Protein AF-A0A8J5VFL9-F1 (afdb_monomer_lite)

Foldseek 3Di:
DDDDDDDDDDDDDDDDDDDDDDDDDDDDDDDDDDDDDDDDPPPPPPPQQDQDDLVVLLVVLCVQQPDVLSVQLVVLVCCVVVPVPDDPVNSVVSNCVSRNPVCVVSVVVNVVSVVSNVPRPDPDPPDD

Organism: Zizania palustris (NCBI:txid103762)

InterPro domains:
  IPR024738 Transcriptional coactivator Hfi1/Transcriptional adapter 1 [PF12767] (49-119)
  IPR024738 Transcriptional coactivator Hfi1/Transcriptional adapter 1 [PTHR21277] (49-125)

Structure (mmCIF, N/CA/C/O backbone):
data_AF-A0A8J5VFL9-F1
#
_entry.id   AF-A0A8J5VFL9-F1
#
loop_
_atom_site.group_PDB
_atom_site.id
_atom_site.type_symbol
_atom_site.label_atom_id
_atom_site.label_alt_id
_atom_site.label_comp_id
_atom_site.label_asym_id
_atom_site.label_entity_id
_atom_site.label_seq_id
_atom_site.pdbx_PDB_ins_code
_atom_site.Cartn_x
_atom_site.Cartn_y
_atom_site.Cartn_z
_atom_site.occupancy
_atom_site.B_iso_or_equiv
_atom_site.auth_seq_id
_atom_site.auth_comp_id
_atom_site.auth_asym_id
_atom_site.auth_atom_id
_atom_site.pdbx_PDB_model_num
ATOM 1 N N . MET A 1 1 ? -45.776 -28.204 32.050 1.00 37.97 1 MET A N 1
ATOM 2 C CA . MET A 1 1 ? -44.834 -28.915 31.156 1.00 37.97 1 MET A CA 1
ATOM 3 C C . MET A 1 1 ? -44.637 -28.095 29.886 1.00 37.97 1 MET A C 1
ATOM 5 O O . MET A 1 1 ? -45.442 -27.216 29.621 1.00 37.97 1 MET A O 1
ATOM 9 N N . ARG A 1 2 ? -43.548 -28.401 29.172 1.00 33.72 2 ARG A N 1
ATOM 10 C CA . ARG A 1 2 ? -43.138 -28.042 27.796 1.00 33.72 2 ARG A CA 1
ATOM 11 C C . ARG A 1 2 ? -44.313 -27.932 26.784 1.00 33.72 2 ARG A C 1
ATOM 13 O O . ARG A 1 2 ? -45.342 -28.550 27.012 1.00 33.72 2 ARG A O 1
ATOM 20 N N . ALA A 1 3 ? -44.203 -27.236 25.645 1.00 37.88 3 ALA A N 1
ATOM 21 C CA . ALA A 1 3 ? -42.993 -26.884 24.889 1.00 37.88 3 ALA A CA 1
ATOM 22 C C . ALA A 1 3 ? -43.092 -25.552 24.108 1.00 37.88 3 ALA A C 1
ATOM 24 O O . ALA A 1 3 ? -44.177 -25.079 23.785 1.00 37.88 3 ALA A O 1
ATOM 25 N N . LEU A 1 4 ? -41.926 -25.006 23.745 1.00 45.78 4 LEU A N 1
ATOM 26 C CA . LEU A 1 4 ? -41.763 -23.956 22.734 1.00 45.78 4 LEU A CA 1
ATOM 27 C C . LEU A 1 4 ? -41.846 -24.573 21.326 1.00 45.78 4 LEU A C 1
ATOM 29 O O . LEU A 1 4 ? -41.291 -25.648 21.108 1.00 45.78 4 LEU A O 1
ATOM 33 N N . ALA A 1 5 ? -42.452 -23.872 20.363 1.00 46.28 5 ALA A N 1
ATOM 34 C CA . ALA A 1 5 ? -42.445 -24.261 18.950 1.00 46.28 5 ALA A CA 1
ATOM 35 C C . ALA A 1 5 ? -41.993 -23.085 18.067 1.00 46.28 5 ALA A C 1
ATOM 37 O O . ALA A 1 5 ? -42.740 -22.144 17.800 1.00 46.28 5 ALA A O 1
ATOM 38 N N . THR A 1 6 ? -40.737 -23.135 17.627 1.00 44.22 6 THR A N 1
ATOM 39 C CA . THR A 1 6 ? -40.107 -22.151 16.740 1.00 44.22 6 THR A CA 1
ATOM 40 C C . THR A 1 6 ? -40.583 -22.313 15.295 1.00 44.22 6 THR A C 1
ATOM 42 O O . THR A 1 6 ? -40.500 -23.390 14.708 1.00 44.22 6 THR A O 1
ATOM 45 N N . ARG A 1 7 ? -41.045 -21.221 14.671 1.00 47.06 7 ARG A N 1
ATOM 46 C CA . ARG A 1 7 ? -41.502 -21.226 13.271 1.00 47.06 7 ARG A CA 1
ATOM 47 C C . ARG A 1 7 ? -40.374 -20.839 12.312 1.00 47.06 7 ARG A C 1
ATOM 49 O O . ARG A 1 7 ? -40.307 -19.704 11.845 1.00 47.06 7 ARG A O 1
ATOM 56 N N . LEU A 1 8 ? -39.506 -21.798 11.999 1.00 42.16 8 LEU A N 1
ATOM 57 C CA . LEU A 1 8 ? -38.534 -21.667 10.910 1.00 42.16 8 LEU A CA 1
ATOM 58 C C . LEU A 1 8 ? -39.259 -21.565 9.556 1.00 42.16 8 LEU A C 1
ATOM 60 O O . LEU A 1 8 ? -40.112 -22.391 9.234 1.00 42.16 8 LEU A O 1
ATOM 64 N N . LYS A 1 9 ? -38.893 -20.569 8.743 1.00 46.78 9 LYS A N 1
ATOM 65 C CA . LYS A 1 9 ? -39.238 -20.500 7.316 1.00 46.78 9 LYS A CA 1
ATOM 66 C C . LYS A 1 9 ? -37.959 -20.578 6.485 1.00 46.78 9 LYS A C 1
ATOM 68 O O . LYS A 1 9 ? -37.421 -19.555 6.075 1.00 46.78 9 LYS A O 1
ATOM 73 N N . SER A 1 10 ? -37.502 -21.796 6.208 1.00 40.62 10 SER A N 1
ATOM 74 C CA . SER A 1 10 ? -36.630 -22.036 5.054 1.00 40.62 10 SER A CA 1
ATOM 75 C C . SER A 1 10 ? -37.432 -21.859 3.769 1.00 40.62 10 SER A C 1
ATOM 77 O O . SER A 1 10 ? -38.549 -22.374 3.675 1.00 40.62 10 SER A O 1
ATOM 79 N N . ARG A 1 11 ? -36.851 -21.190 2.770 1.00 50.84 11 ARG A N 1
ATOM 80 C CA . ARG A 1 11 ? -37.171 -21.414 1.353 1.00 50.84 11 ARG A CA 1
ATOM 81 C C . ARG A 1 11 ? -36.076 -20.859 0.444 1.00 50.84 11 ARG A C 1
ATOM 83 O O . ARG A 1 11 ? -35.798 -19.666 0.475 1.00 50.84 11 ARG A O 1
ATOM 90 N N . GLU A 1 12 ? -35.490 -21.765 -0.335 1.00 41.91 12 GLU A N 1
ATOM 91 C CA . GLU A 1 12 ? -34.679 -21.577 -1.540 1.00 41.91 12 GLU A CA 1
ATOM 92 C C . GLU A 1 12 ? -34.544 -20.150 -2.095 1.00 41.91 12 GLU A C 1
ATOM 94 O O . GLU A 1 12 ? -35.511 -19.570 -2.593 1.00 41.91 12 GLU A O 1
ATOM 99 N N . VAL A 1 13 ? -33.296 -19.683 -2.220 1.00 42.31 13 VAL A N 1
ATOM 100 C CA . VAL A 1 13 ? -32.929 -18.711 -3.260 1.00 42.31 13 VAL A CA 1
ATOM 101 C C . VAL A 1 13 ? -32.232 -19.454 -4.398 1.00 42.31 13 VAL A C 1
ATOM 103 O O . VAL A 1 13 ? -31.138 -20.004 -4.266 1.00 42.31 13 VAL A O 1
ATOM 106 N N . LYS A 1 14 ? -32.928 -19.488 -5.532 1.00 44.44 14 LYS A N 1
ATOM 107 C CA . LYS A 1 14 ? -32.618 -20.248 -6.744 1.00 44.44 14 LYS A CA 1
ATOM 108 C C . LYS A 1 14 ? -31.325 -19.751 -7.408 1.00 44.44 14 LYS A C 1
ATOM 110 O O . LYS A 1 14 ? -31.323 -18.704 -8.059 1.00 44.44 14 LYS A O 1
ATOM 115 N N . ARG A 1 15 ? -30.231 -20.522 -7.299 1.00 41.09 15 ARG A N 1
ATOM 116 C CA . ARG A 1 15 ? -28.994 -20.295 -8.075 1.00 41.09 15 ARG A CA 1
ATOM 117 C C . ARG A 1 15 ? -29.323 -20.289 -9.569 1.00 41.09 15 ARG A C 1
ATOM 119 O O . ARG A 1 15 ? -29.632 -21.329 -10.141 1.00 41.09 15 ARG A O 1
ATOM 126 N N . SER A 1 16 ? -29.223 -19.116 -10.184 1.00 41.72 16 SER A N 1
ATOM 127 C CA . SER A 1 16 ? -29.512 -18.897 -11.601 1.00 41.72 16 SER A CA 1
ATOM 128 C C . SER A 1 16 ? -28.227 -18.456 -12.300 1.00 41.72 16 SER A C 1
ATOM 130 O O . SER A 1 16 ? -27.617 -17.470 -11.893 1.00 41.72 16 SER A O 1
ATOM 132 N N . ARG A 1 17 ? -27.785 -19.202 -13.322 1.00 41.16 17 ARG A N 1
ATOM 133 C CA . ARG A 1 17 ? -26.674 -18.795 -14.196 1.00 41.16 17 ARG A CA 1
ATOM 134 C C . ARG A 1 17 ? -27.211 -17.925 -15.337 1.00 41.16 17 ARG A C 1
ATOM 136 O O . ARG A 1 17 ? -27.971 -18.429 -16.153 1.00 41.16 17 ARG A O 1
ATOM 143 N N . LEU A 1 18 ? -26.717 -16.698 -15.442 1.00 41.72 18 LEU A N 1
ATOM 144 C CA . LEU A 1 18 ? -26.468 -15.962 -16.690 1.00 41.72 18 LEU A CA 1
ATOM 145 C C . LEU A 1 18 ? -25.125 -15.244 -16.448 1.00 41.72 18 LEU A C 1
ATOM 147 O O . LEU A 1 18 ? -24.940 -14.673 -15.380 1.00 41.72 18 LEU A O 1
ATOM 151 N N . VAL A 1 19 ? -24.057 -15.420 -17.230 1.00 36.50 19 VAL A N 1
ATOM 152 C CA . VAL A 1 19 ? -23.890 -15.207 -18.681 1.00 36.50 19 VAL A CA 1
ATOM 153 C C . VAL A 1 19 ? -24.121 -13.748 -19.083 1.00 36.50 19 VAL A C 1
ATOM 155 O O . VAL A 1 19 ? -25.242 -13.342 -19.349 1.00 36.50 19 VAL A O 1
ATOM 158 N N . GLY A 1 20 ? -23.006 -13.020 -19.198 1.00 34.34 20 GLY A N 1
ATOM 159 C CA . GLY A 1 20 ? -22.705 -12.206 -20.379 1.00 34.34 20 GLY A CA 1
ATOM 160 C C . GLY A 1 20 ? -23.430 -10.873 -20.559 1.00 34.34 20 GLY A C 1
ATOM 161 O O . GLY A 1 20 ? -24.354 -10.790 -21.356 1.00 34.34 20 GLY A O 1
ATOM 162 N N . GLN A 1 21 ? -22.880 -9.816 -19.960 1.00 38.41 21 GLN A N 1
ATOM 163 C CA . GLN A 1 21 ? -22.920 -8.433 -20.460 1.00 38.41 21 GLN A CA 1
ATOM 164 C C . GLN A 1 21 ? -21.615 -7.751 -19.993 1.00 38.41 21 GLN A C 1
ATOM 166 O O . GLN A 1 21 ? -21.238 -7.902 -18.836 1.00 38.41 21 GLN A O 1
ATOM 171 N N . GLY A 1 22 ? -20.826 -7.057 -20.816 1.00 30.59 22 GLY A N 1
ATOM 172 C CA . GLY A 1 22 ? -21.042 -6.682 -22.220 1.00 30.59 22 GLY A CA 1
ATOM 173 C C . GLY A 1 22 ? -21.039 -5.167 -22.424 1.00 30.59 22 GLY A C 1
ATOM 174 O O . GLY A 1 22 ? -21.920 -4.651 -23.100 1.00 30.59 22 GLY A O 1
ATOM 175 N N . CYS A 1 23 ? -20.095 -4.450 -21.808 1.00 34.16 23 CYS A N 1
ATOM 176 C CA . CYS A 1 23 ? -19.978 -3.000 -21.954 1.00 34.16 23 CYS A CA 1
ATOM 177 C C . CYS A 1 23 ? -19.134 -2.658 -23.188 1.00 34.16 23 CYS A C 1
ATOM 179 O O . CYS A 1 23 ? -17.908 -2.597 -23.104 1.00 34.16 23 CYS A O 1
ATOM 181 N N . ASN A 1 24 ? -19.799 -2.430 -24.319 1.00 32.62 24 ASN A N 1
ATOM 182 C CA . ASN A 1 24 ? -19.187 -1.790 -25.478 1.00 32.62 24 ASN A CA 1
ATOM 183 C C . ASN A 1 24 ? -19.265 -0.269 -25.307 1.00 32.62 24 ASN A C 1
ATOM 185 O O . ASN A 1 24 ? -20.363 0.267 -25.193 1.00 32.62 24 ASN A O 1
ATOM 189 N N . ASN A 1 25 ? -18.125 0.414 -25.380 1.00 36.88 25 ASN A N 1
ATOM 190 C CA . ASN A 1 25 ? -18.073 1.780 -25.892 1.00 36.88 25 ASN A CA 1
ATOM 191 C C . ASN A 1 25 ? -17.428 1.665 -27.271 1.00 36.88 25 ASN A C 1
ATOM 193 O O . ASN A 1 25 ? -16.281 1.229 -27.373 1.00 36.88 25 ASN A O 1
ATOM 197 N N . GLY A 1 26 ? -18.199 1.937 -28.320 1.00 32.59 26 GLY A N 1
ATOM 198 C CA . GLY A 1 26 ? -17.715 1.833 -29.691 1.00 32.59 26 GLY A CA 1
ATOM 199 C C . GLY A 1 26 ? -16.898 3.051 -30.102 1.00 32.59 26 GLY A C 1
ATOM 200 O O . GLY A 1 26 ? -17.060 4.126 -29.531 1.00 32.59 26 GLY A O 1
ATOM 201 N N . GLN A 1 27 ? -16.089 2.867 -31.139 1.00 36.97 27 GLN A N 1
ATOM 202 C CA . GLN A 1 27 ? -16.035 3.789 -32.269 1.00 36.97 27 GLN A CA 1
ATOM 203 C C . GLN A 1 27 ? -15.914 2.941 -33.539 1.00 36.97 27 GLN A C 1
ATOM 205 O O . GLN A 1 27 ? -15.138 1.984 -33.581 1.00 36.97 27 GLN A O 1
ATOM 210 N N . GLU A 1 28 ? -16.748 3.258 -34.525 1.00 35.72 28 GLU A N 1
ATOM 211 C CA . GLU A 1 28 ? -16.689 2.733 -35.890 1.00 35.72 28 GLU A CA 1
ATOM 212 C C . GLU A 1 28 ? -15.418 3.268 -36.624 1.00 35.72 28 GLU A C 1
ATOM 214 O O . GLU A 1 28 ? -14.728 4.130 -36.081 1.00 35.72 28 GLU A O 1
ATOM 219 N N . GLN A 1 29 ? -14.986 2.840 -37.820 1.00 30.73 29 GLN A N 1
ATOM 220 C CA . GLN A 1 29 ? -15.543 1.945 -38.850 1.00 30.73 29 GLN A CA 1
ATOM 221 C C . GLN A 1 29 ? -14.412 1.465 -39.806 1.00 30.73 29 GLN A C 1
ATOM 223 O O . GLN A 1 29 ? -13.239 1.688 -39.508 1.00 30.73 29 GLN A O 1
ATOM 228 N N . GLU A 1 30 ? -14.787 0.871 -40.953 1.00 36.78 30 GLU A N 1
ATOM 229 C CA . GLU A 1 30 ? -13.952 0.376 -42.074 1.00 36.78 30 GLU A CA 1
ATOM 230 C C . GLU A 1 30 ? -13.072 -0.874 -41.796 1.00 36.78 30 GLU A C 1
ATOM 232 O O . GLU A 1 30 ? -12.477 -1.021 -40.733 1.00 36.78 30 GLU A O 1
ATOM 237 N N . GLU A 1 31 ? -12.918 -1.847 -42.708 1.00 32.47 31 GLU A N 1
ATOM 238 C CA . GLU A 1 31 ? -13.625 -2.152 -43.974 1.00 32.47 31 GLU A CA 1
ATOM 239 C C . GLU A 1 31 ? -13.508 -3.674 -44.277 1.00 32.47 31 GLU A C 1
ATOM 241 O O . GLU A 1 31 ? -12.830 -4.417 -43.561 1.00 32.47 31 GLU A O 1
ATOM 246 N N . ALA A 1 32 ? -14.186 -4.164 -45.314 1.00 38.19 32 ALA A N 1
ATOM 247 C CA . ALA A 1 32 ? -14.289 -5.566 -45.702 1.00 38.19 32 ALA A CA 1
ATOM 248 C C . ALA A 1 32 ? -13.009 -6.208 -46.282 1.00 38.19 32 ALA A C 1
ATOM 250 O O . ALA A 1 32 ? -12.323 -5.636 -47.124 1.00 38.19 32 ALA A O 1
ATOM 251 N N . ASN A 1 33 ? -12.805 -7.503 -45.990 1.00 38.41 33 ASN A N 1
ATOM 252 C CA . ASN A 1 33 ? -12.837 -8.530 -47.045 1.00 38.41 33 ASN A CA 1
ATOM 253 C C . ASN A 1 33 ? -13.159 -9.932 -46.476 1.00 38.41 33 ASN A C 1
ATOM 255 O O . ASN A 1 33 ? -12.963 -10.219 -45.297 1.00 38.41 33 ASN A O 1
ATOM 259 N N . VAL A 1 34 ? -13.681 -10.803 -47.338 1.00 44.91 34 VAL A N 1
ATOM 260 C CA . VAL A 1 34 ? -14.329 -12.084 -47.039 1.00 44.91 34 VAL A CA 1
ATOM 261 C C . VAL A 1 34 ? -13.377 -13.266 -47.235 1.00 44.91 34 VAL A C 1
ATOM 263 O O . VAL A 1 34 ? -12.871 -13.440 -48.340 1.00 44.91 34 VAL A O 1
ATOM 266 N N . ASN A 1 35 ? -13.249 -14.159 -46.242 1.00 44.84 35 ASN A N 1
ATOM 267 C CA . ASN A 1 35 ? -13.515 -15.607 -46.386 1.00 44.84 35 ASN A CA 1
ATOM 268 C C . ASN A 1 35 ? -13.256 -16.405 -45.087 1.00 44.84 35 ASN A C 1
ATOM 270 O O . ASN A 1 35 ? -12.764 -15.889 -44.086 1.00 44.84 35 ASN A O 1
ATOM 274 N N . SER A 1 36 ? -13.760 -17.641 -45.061 1.00 43.09 36 SER A N 1
ATOM 275 C CA . SER A 1 36 ? -14.166 -18.328 -43.832 1.00 43.09 36 SER A CA 1
ATOM 276 C C . SER A 1 36 ? -13.108 -19.237 -43.201 1.00 43.09 36 SER A C 1
ATOM 278 O O . SER A 1 36 ? -12.366 -19.935 -43.882 1.00 43.09 36 SER A O 1
ATOM 280 N N . SER A 1 37 ? -13.207 -19.355 -41.874 1.00 48.16 37 SER A N 1
ATOM 281 C CA . SER A 1 37 ? -12.897 -20.571 -41.109 1.00 48.16 37 SER A CA 1
ATOM 282 C C . SER A 1 37 ? -11.481 -21.149 -41.228 1.00 48.16 37 SER A C 1
ATOM 284 O O . SER A 1 37 ? -11.236 -22.163 -41.878 1.00 48.16 37 SER A O 1
ATOM 286 N N . SER A 1 38 ? -10.583 -20.635 -40.392 1.00 37.22 38 SER A N 1
ATOM 287 C CA . SER A 1 38 ? -9.610 -21.493 -39.712 1.00 37.22 38 SER A CA 1
ATOM 288 C C . SER A 1 38 ? -9.449 -21.043 -38.268 1.00 37.22 38 SER A C 1
ATOM 290 O O . SER A 1 38 ? -9.167 -19.881 -37.987 1.00 37.22 38 SER A O 1
ATOM 292 N N . THR A 1 39 ? -9.659 -21.979 -37.344 1.00 49.38 39 THR A N 1
ATOM 293 C CA . THR A 1 39 ? -9.484 -21.797 -35.902 1.00 49.38 39 THR A CA 1
ATOM 294 C C . THR A 1 39 ? -8.014 -21.544 -35.585 1.00 49.38 39 THR A C 1
ATOM 296 O O . THR A 1 39 ? -7.265 -22.477 -35.288 1.00 49.38 39 THR A O 1
ATOM 299 N N . SER A 1 40 ? -7.581 -20.286 -35.635 1.00 44.12 40 SER A N 1
ATOM 300 C CA . SER A 1 40 ? -6.285 -19.914 -35.088 1.00 44.12 40 SER A CA 1
ATOM 301 C C . SER A 1 40 ? -6.387 -19.925 -33.566 1.00 44.12 40 SER A C 1
ATOM 303 O O . SER A 1 40 ? -7.075 -19.116 -32.939 1.00 44.12 40 SER A O 1
ATOM 305 N N . LEU A 1 41 ? -5.676 -20.869 -32.948 1.00 48.56 41 LEU A N 1
ATOM 306 C CA . LEU A 1 41 ? -5.257 -20.711 -31.565 1.00 48.56 41 LEU A CA 1
ATOM 307 C C . LEU A 1 41 ? -4.532 -19.367 -31.505 1.00 48.56 41 LEU A C 1
ATOM 309 O O . LEU A 1 41 ? -3.450 -19.230 -32.080 1.00 48.56 41 LEU A O 1
ATOM 313 N N . VAL A 1 42 ? -5.134 -18.363 -30.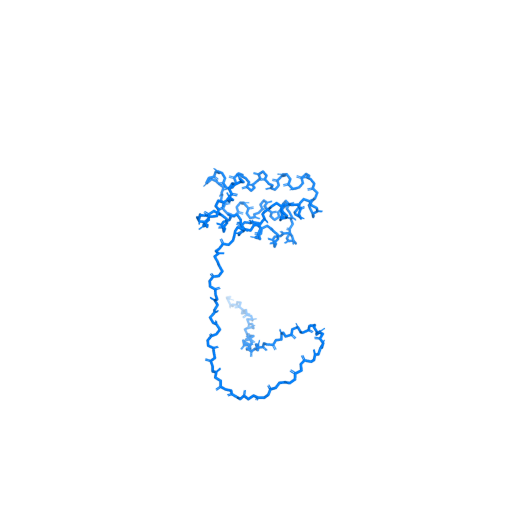860 1.00 51.16 42 VAL A N 1
ATOM 314 C CA . VAL A 1 42 ? -4.451 -17.094 -30.610 1.00 51.16 42 VAL A CA 1
ATOM 315 C C . VAL A 1 42 ? -3.324 -17.410 -29.644 1.00 51.16 42 VAL A C 1
ATOM 317 O O . VAL A 1 42 ? -3.510 -17.426 -28.426 1.00 51.16 42 VAL A O 1
ATOM 320 N N . GLN A 1 43 ? -2.162 -17.702 -30.229 1.00 55.66 43 GLN A N 1
ATOM 321 C CA . GLN A 1 43 ? -0.877 -17.821 -29.572 1.00 55.66 43 GLN A CA 1
ATOM 322 C C . GLN A 1 43 ? -0.713 -16.557 -28.739 1.00 55.66 43 GLN A C 1
ATOM 324 O O . GLN A 1 43 ? -0.304 -15.512 -29.253 1.00 55.66 43 GLN A O 1
ATOM 329 N N . ARG A 1 44 ? -1.057 -16.636 -27.448 1.00 52.97 44 ARG A N 1
ATOM 330 C CA . ARG A 1 44 ? -0.738 -15.585 -26.491 1.00 52.97 44 ARG A CA 1
ATOM 331 C C . ARG A 1 44 ? 0.775 -15.580 -26.407 1.00 52.97 44 ARG A C 1
ATOM 333 O O . ARG A 1 44 ? 1.360 -16.367 -25.668 1.00 52.97 44 ARG A O 1
ATOM 340 N N . ARG A 1 45 ? 1.389 -14.743 -27.253 1.00 49.72 45 ARG A N 1
ATOM 341 C CA . ARG A 1 45 ? 2.822 -14.463 -27.262 1.00 49.72 45 ARG A CA 1
ATOM 342 C C . ARG A 1 45 ? 3.201 -14.270 -25.794 1.00 49.72 45 ARG A C 1
ATOM 344 O O . ARG A 1 45 ? 2.601 -13.396 -25.162 1.00 49.72 45 ARG A O 1
ATOM 351 N N . PRO A 1 46 ? 4.097 -15.094 -25.225 1.00 60.28 46 PRO A N 1
ATOM 352 C CA . PRO A 1 46 ? 4.526 -14.898 -23.856 1.00 60.28 46 PRO A CA 1
ATOM 353 C C . PRO A 1 46 ? 5.332 -13.604 -23.843 1.00 60.28 46 PRO A C 1
ATOM 355 O O . PRO A 1 46 ? 6.523 -13.594 -24.146 1.00 60.28 46 PRO A O 1
ATOM 358 N N . TYR A 1 47 ? 4.651 -12.489 -23.572 1.00 60.81 47 TYR A N 1
ATOM 359 C CA . TYR A 1 47 ? 5.314 -11.228 -23.308 1.00 60.81 47 TYR A CA 1
ATOM 360 C C . TYR A 1 47 ? 6.257 -11.491 -22.134 1.00 60.81 47 TYR A C 1
ATOM 362 O O . TYR A 1 47 ? 5.780 -11.952 -21.091 1.00 60.81 47 TYR A O 1
ATOM 370 N N . PRO A 1 48 ? 7.575 -11.265 -22.292 1.00 67.38 48 PRO A N 1
ATOM 371 C CA . PRO A 1 48 ? 8.507 -11.493 -21.203 1.00 67.38 48 PRO A CA 1
ATOM 372 C C . PRO A 1 48 ? 8.047 -10.647 -20.012 1.00 67.38 48 PRO A C 1
ATOM 374 O O . PRO A 1 48 ? 7.649 -9.492 -20.218 1.00 67.38 48 PRO A O 1
ATOM 377 N N . PRO A 1 49 ? 8.028 -11.206 -18.792 1.00 69.62 49 PRO A N 1
ATOM 378 C CA . PRO A 1 49 ? 7.444 -10.531 -17.646 1.00 69.62 49 PRO A CA 1
ATOM 379 C C . PRO A 1 49 ? 8.158 -9.197 -17.409 1.00 69.62 49 PRO A C 1
ATOM 381 O O . PRO A 1 49 ? 9.334 -9.143 -17.056 1.00 69.62 49 PRO A O 1
ATOM 384 N N . ARG A 1 50 ? 7.438 -8.097 -17.644 1.00 81.69 50 ARG A N 1
ATOM 385 C CA . ARG A 1 50 ? 7.937 -6.743 -17.396 1.00 81.69 50 ARG A CA 1
ATOM 386 C C . ARG A 1 50 ? 7.759 -6.398 -15.923 1.00 81.69 50 ARG A C 1
ATOM 388 O O . ARG A 1 50 ? 6.766 -6.799 -15.314 1.00 81.69 50 ARG A O 1
ATOM 395 N N . ARG A 1 51 ? 8.693 -5.620 -15.370 1.00 83.31 51 ARG A N 1
ATOM 396 C CA . ARG A 1 51 ? 8.486 -4.962 -14.075 1.00 83.31 51 ARG A CA 1
ATOM 397 C C . ARG A 1 51 ? 7.330 -3.970 -14.193 1.00 83.31 51 ARG A C 1
ATOM 399 O O . ARG A 1 51 ? 7.221 -3.264 -15.193 1.00 83.31 51 ARG A O 1
ATOM 406 N N . ILE A 1 52 ? 6.489 -3.926 -13.170 1.00 89.12 52 ILE A N 1
ATOM 407 C CA . ILE A 1 52 ? 5.412 -2.948 -13.024 1.00 89.12 52 ILE A CA 1
ATOM 408 C C . ILE A 1 52 ? 5.996 -1.711 -12.341 1.00 89.12 52 ILE A C 1
ATOM 410 O O . ILE A 1 52 ? 6.717 -1.843 -11.349 1.00 89.12 52 ILE A O 1
ATOM 414 N N . ASP A 1 53 ? 5.691 -0.515 -12.844 1.00 90.06 53 ASP A N 1
ATOM 415 C CA . ASP A 1 53 ? 6.110 0.712 -12.172 1.00 90.06 53 ASP A CA 1
ATOM 416 C C . ASP A 1 53 ? 5.325 0.902 -10.865 1.00 90.06 53 ASP A C 1
ATOM 418 O O . ASP A 1 53 ? 4.115 1.123 -10.859 1.00 90.06 53 ASP A O 1
ATOM 422 N N . THR A 1 54 ? 6.032 0.805 -9.739 1.00 93.38 54 THR A N 1
ATOM 423 C CA . THR A 1 54 ? 5.447 1.029 -8.410 1.00 93.38 54 THR A CA 1
ATOM 424 C C . THR A 1 54 ? 5.522 2.488 -7.965 1.00 93.38 54 THR A C 1
ATOM 426 O O . THR A 1 54 ? 4.846 2.836 -6.999 1.00 93.38 54 THR A O 1
ATOM 429 N N . ALA A 1 55 ? 6.296 3.347 -8.638 1.00 92.81 55 ALA A N 1
ATOM 430 C CA . ALA A 1 55 ? 6.389 4.767 -8.307 1.00 92.81 55 ALA A CA 1
ATOM 431 C C . ALA A 1 55 ? 5.071 5.485 -8.625 1.00 92.81 55 ALA A C 1
ATOM 433 O O . ALA A 1 55 ? 4.511 6.140 -7.748 1.00 92.81 55 ALA A O 1
ATOM 434 N N . GLU A 1 56 ? 4.506 5.261 -9.814 1.00 93.50 56 GLU A N 1
ATOM 435 C CA . GLU A 1 56 ? 3.191 5.793 -10.191 1.00 93.50 56 GLU A CA 1
ATOM 436 C C . GLU A 1 56 ? 2.062 5.288 -9.267 1.00 93.50 56 GLU A C 1
ATOM 438 O O . GLU A 1 56 ? 1.181 6.051 -8.869 1.00 93.50 56 GLU A O 1
ATOM 443 N N . ILE A 1 57 ? 2.104 4.018 -8.838 1.00 94.50 57 ILE A N 1
ATOM 444 C CA . ILE A 1 57 ? 1.118 3.474 -7.884 1.00 94.50 57 ILE A CA 1
ATOM 445 C C . ILE A 1 57 ? 1.240 4.168 -6.517 1.00 94.50 57 ILE A C 1
ATOM 447 O O . ILE A 1 57 ? 0.226 4.538 -5.922 1.00 94.50 57 ILE A O 1
ATOM 451 N N . LYS A 1 58 ? 2.470 4.381 -6.023 1.00 94.31 58 LYS A N 1
ATOM 452 C CA . LYS A 1 58 ? 2.727 5.122 -4.775 1.00 94.31 58 LYS A CA 1
ATOM 453 C C . LYS A 1 58 ? 2.234 6.564 -4.871 1.00 94.31 58 LYS A C 1
ATOM 455 O O . LYS A 1 58 ? 1.522 7.001 -3.971 1.00 94.31 58 LYS A O 1
ATOM 460 N N . LYS A 1 59 ? 2.534 7.259 -5.973 1.00 95.56 59 LYS A N 1
ATOM 461 C CA . LYS A 1 59 ? 2.087 8.634 -6.232 1.00 95.56 59 LYS A CA 1
ATOM 462 C C . LYS A 1 59 ? 0.562 8.749 -6.156 1.00 95.56 59 LYS A C 1
ATOM 464 O O . LYS A 1 59 ? 0.049 9.551 -5.384 1.00 95.56 59 LYS A O 1
ATOM 469 N N . ARG A 1 60 ? -0.169 7.868 -6.851 1.00 94.75 60 ARG A N 1
ATOM 470 C CA . ARG A 1 60 ? -1.642 7.81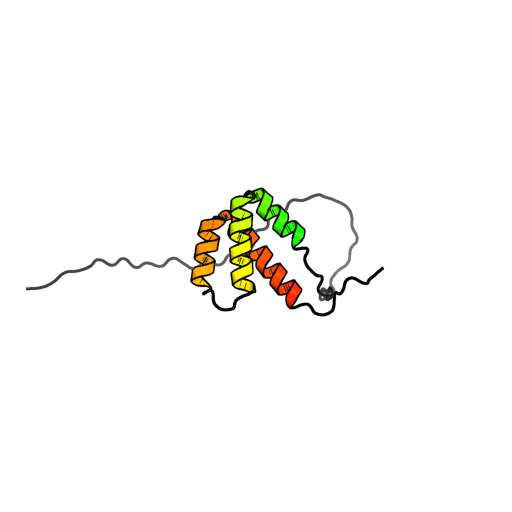4 -6.788 1.00 94.75 60 ARG A CA 1
ATOM 471 C C . ARG A 1 60 ? -2.171 7.531 -5.382 1.00 94.75 60 ARG A C 1
ATOM 473 O O . ARG A 1 60 ? -3.218 8.056 -5.016 1.00 94.75 60 ARG A O 1
ATOM 480 N N . MET A 1 61 ? -1.486 6.710 -4.580 1.00 94.12 61 MET A N 1
ATOM 481 C CA . MET A 1 61 ? -1.867 6.524 -3.174 1.00 94.12 61 MET A CA 1
ATOM 482 C C . MET A 1 61 ? -1.635 7.797 -2.351 1.00 94.12 61 MET A C 1
ATOM 484 O O . MET A 1 61 ? -2.520 8.160 -1.583 1.00 94.12 61 MET A O 1
ATOM 488 N N . GLN A 1 62 ? -0.514 8.498 -2.535 1.00 95.12 62 GLN A N 1
ATOM 489 C CA . GLN A 1 62 ? -0.228 9.765 -1.852 1.00 95.12 62 GLN A CA 1
ATOM 490 C C . GLN A 1 62 ? -1.264 10.846 -2.207 1.00 95.12 62 GLN A C 1
ATOM 492 O O . GLN A 1 62 ? -1.832 11.464 -1.310 1.00 95.12 62 GLN A O 1
ATOM 497 N N . GLU A 1 63 ? -1.606 10.992 -3.492 1.00 95.06 63 GLU A N 1
ATOM 498 C CA . GLU A 1 63 ? -2.655 11.902 -3.983 1.00 95.06 63 GLU A CA 1
ATOM 499 C C . GLU A 1 63 ? -4.049 11.584 -3.401 1.00 95.06 63 GLU A C 1
ATOM 501 O O . GLU A 1 63 ? -4.834 12.491 -3.134 1.00 95.06 63 GLU A O 1
ATOM 506 N N . ARG A 1 64 ? -4.379 10.300 -3.185 1.00 93.88 64 ARG A N 1
ATOM 507 C CA . ARG A 1 64 ? -5.686 9.864 -2.646 1.00 93.88 64 ARG A CA 1
ATOM 508 C C . ARG A 1 64 ? -5.788 9.887 -1.123 1.00 93.88 64 ARG A C 1
ATOM 510 O O . ARG A 1 64 ? -6.902 9.908 -0.602 1.00 93.88 64 ARG A O 1
ATOM 517 N N . LEU A 1 65 ? -4.663 9.812 -0.418 1.00 93.31 65 LEU A N 1
ATOM 518 C CA . LEU A 1 65 ? -4.623 9.678 1.040 1.00 93.31 65 LEU A CA 1
ATOM 519 C C . LEU A 1 65 ? -4.205 10.960 1.756 1.00 93.31 65 LEU A C 1
ATOM 521 O O . LEU A 1 65 ? -4.582 11.139 2.914 1.00 93.31 65 LEU A O 1
ATOM 525 N N . GLY A 1 66 ? -3.449 11.827 1.086 1.00 93.94 66 GLY A N 1
ATOM 526 C CA . GLY A 1 66 ? -2.647 12.847 1.748 1.00 93.94 66 GLY A CA 1
ATOM 527 C C . GLY A 1 66 ? -1.377 12.251 2.363 1.00 93.94 66 GLY A C 1
ATOM 528 O O . GLY A 1 66 ? -1.270 11.043 2.590 1.00 93.94 66 GLY A O 1
ATOM 529 N N . GLU A 1 67 ? -0.410 13.123 2.628 1.00 94.25 67 GLU A N 1
ATOM 530 C CA . GLU A 1 67 ? 0.944 12.777 3.072 1.00 94.25 67 GLU A CA 1
ATOM 531 C C . GLU A 1 67 ? 0.953 11.964 4.377 1.00 94.25 67 GLU A C 1
ATOM 533 O O . GLU A 1 67 ? 1.393 10.819 4.368 1.00 94.25 67 GLU A O 1
ATOM 538 N N . GLU A 1 68 ? 0.344 12.473 5.453 1.00 94.19 68 GLU A N 1
ATOM 539 C CA . GLU A 1 68 ? 0.294 11.819 6.775 1.00 94.19 68 GLU A CA 1
ATOM 540 C C . GLU A 1 68 ? -0.218 10.364 6.711 1.00 94.19 68 GLU A C 1
ATOM 542 O O . GLU A 1 68 ? 0.384 9.427 7.249 1.00 94.19 68 GLU A O 1
ATOM 547 N N . ARG A 1 69 ? -1.343 10.145 6.018 1.00 94.06 69 ARG A N 1
ATOM 548 C CA . ARG A 1 69 ? -1.962 8.816 5.896 1.00 94.06 69 ARG A CA 1
ATOM 549 C C . ARG A 1 69 ? -1.160 7.904 4.974 1.00 94.06 69 ARG A C 1
ATOM 551 O O . ARG A 1 69 ? -1.122 6.697 5.220 1.00 94.06 69 ARG A O 1
ATOM 558 N N . PHE A 1 70 ? -0.529 8.460 3.940 1.00 95.00 70 PHE A N 1
ATOM 559 C CA . PHE A 1 70 ? 0.364 7.728 3.049 1.00 95.00 70 PHE A CA 1
ATOM 560 C C . PHE A 1 70 ? 1.633 7.269 3.775 1.00 95.00 70 PHE A C 1
ATOM 562 O O . PHE A 1 70 ? 1.954 6.086 3.700 1.00 95.00 70 PHE A O 1
ATOM 569 N N . GLU A 1 71 ? 2.302 8.141 4.532 1.00 95.50 71 GLU A N 1
ATOM 570 C CA . GLU A 1 71 ? 3.489 7.797 5.323 1.00 95.50 71 GLU A CA 1
ATOM 571 C C . GLU A 1 71 ? 3.178 6.728 6.371 1.00 95.50 71 GLU A C 1
ATOM 573 O O . GLU A 1 71 ? 3.844 5.693 6.425 1.00 95.50 71 GLU A O 1
ATOM 578 N N . ARG A 1 72 ? 2.105 6.915 7.150 1.00 94.75 72 ARG A N 1
ATOM 579 C CA . ARG A 1 72 ? 1.647 5.939 8.149 1.00 94.75 72 ARG A CA 1
ATOM 580 C C . ARG A 1 72 ? 1.342 4.573 7.525 1.00 94.75 72 ARG A C 1
ATOM 582 O O . ARG A 1 72 ? 1.714 3.536 8.080 1.00 94.75 72 ARG A O 1
ATOM 589 N N . TYR A 1 73 ? 0.681 4.555 6.367 1.00 95.06 73 TYR A N 1
ATOM 590 C CA . TYR A 1 73 ? 0.444 3.331 5.602 1.00 95.06 73 TYR A CA 1
ATOM 591 C C . TYR A 1 73 ? 1.753 2.716 5.086 1.00 95.06 73 TYR A C 1
ATOM 593 O O . TYR A 1 73 ? 1.950 1.508 5.212 1.00 95.06 73 TYR A O 1
ATOM 601 N N . PHE A 1 74 ? 2.661 3.524 4.537 1.00 94.31 74 PHE A N 1
ATOM 602 C CA . PHE A 1 74 ? 3.905 3.044 3.946 1.00 94.31 74 PHE A CA 1
ATOM 603 C C . PHE A 1 74 ? 4.883 2.515 5.002 1.00 94.31 74 PHE A C 1
ATOM 605 O O . PHE A 1 74 ? 5.549 1.511 4.755 1.00 94.31 74 PHE A O 1
ATOM 612 N N . ALA A 1 75 ? 4.911 3.099 6.202 1.00 92.31 75 ALA A N 1
ATOM 613 C CA . ALA A 1 75 ? 5.631 2.568 7.357 1.00 92.31 75 ALA A CA 1
ATOM 614 C C . ALA A 1 75 ? 5.073 1.200 7.791 1.00 92.31 75 ALA A C 1
ATOM 616 O O . ALA A 1 75 ? 5.836 0.256 8.000 1.00 92.31 75 ALA A O 1
ATOM 617 N N . CYS A 1 76 ? 3.743 1.055 7.853 1.00 91.50 76 CYS A N 1
ATOM 618 C CA . CYS A 1 76 ? 3.085 -0.217 8.159 1.00 91.50 76 CYS A CA 1
ATOM 619 C C . CYS A 1 76 ? 3.383 -1.297 7.100 1.00 91.50 76 CYS A C 1
ATOM 621 O O . CYS A 1 76 ? 3.783 -2.407 7.448 1.00 91.50 76 CYS A O 1
ATOM 623 N N . LEU A 1 77 ? 3.268 -0.954 5.812 1.00 93.12 77 LEU A N 1
ATOM 624 C CA . LEU A 1 77 ? 3.614 -1.826 4.685 1.00 93.12 77 LEU A CA 1
ATOM 625 C C . LEU A 1 77 ? 5.095 -2.226 4.713 1.00 93.12 77 LEU A C 1
ATOM 627 O O . LEU A 1 77 ? 5.418 -3.401 4.559 1.00 93.12 77 LEU A O 1
ATOM 631 N N . SER A 1 78 ? 5.993 -1.268 4.945 1.00 91.50 78 SER A N 1
ATOM 632 C CA . SER A 1 78 ? 7.434 -1.523 5.026 1.00 91.50 78 SER A CA 1
ATOM 633 C C . SER A 1 78 ? 7.762 -2.450 6.191 1.00 91.50 78 SER A C 1
ATOM 635 O O . SER A 1 78 ? 8.558 -3.367 6.015 1.00 91.50 78 SER A O 1
ATOM 637 N N . ARG A 1 79 ? 7.106 -2.287 7.350 1.00 91.06 79 ARG A N 1
ATOM 638 C CA . ARG A 1 79 ? 7.248 -3.204 8.489 1.00 91.06 79 ARG A CA 1
ATOM 639 C C . ARG A 1 79 ? 6.761 -4.610 8.138 1.00 91.06 79 ARG A C 1
ATOM 641 O O . ARG A 1 79 ? 7.521 -5.548 8.316 1.00 91.06 79 ARG A O 1
ATOM 648 N N . PHE A 1 80 ? 5.563 -4.745 7.565 1.00 91.06 80 PHE A N 1
ATOM 649 C CA . PHE A 1 80 ? 5.002 -6.037 7.144 1.00 91.06 80 PHE A CA 1
ATOM 650 C C . PHE A 1 80 ? 5.890 -6.787 6.133 1.00 91.06 80 PHE A C 1
ATOM 652 O O . PHE A 1 80 ? 5.999 -8.007 6.199 1.00 91.06 80 PHE A O 1
ATOM 659 N N . LEU A 1 81 ? 6.543 -6.068 5.213 1.00 88.44 81 LEU A N 1
ATOM 660 C CA . LEU A 1 81 ? 7.440 -6.661 4.215 1.00 88.44 81 LEU A CA 1
ATOM 661 C C . LEU A 1 81 ? 8.869 -6.908 4.732 1.00 88.44 81 LEU A C 1
ATOM 663 O O . LEU A 1 81 ? 9.533 -7.817 4.242 1.00 88.44 81 LEU A O 1
ATOM 667 N N . SER A 1 82 ? 9.354 -6.111 5.691 1.00 88.19 82 SER A N 1
ATOM 668 C CA . SER A 1 82 ? 10.731 -6.211 6.212 1.00 88.19 82 SER A CA 1
ATOM 669 C C . SER A 1 82 ? 10.853 -7.141 7.417 1.00 88.19 82 SER A C 1
ATOM 671 O O . SER A 1 82 ? 11.918 -7.710 7.643 1.00 88.19 82 SER A O 1
ATOM 673 N N . THR A 1 83 ? 9.793 -7.279 8.220 1.00 73.38 83 THR A N 1
ATOM 674 C CA . THR A 1 83 ? 9.782 -8.126 9.413 1.00 73.38 83 THR A CA 1
ATOM 675 C C . THR A 1 83 ? 8.620 -9.114 9.350 1.00 73.38 83 THR A C 1
ATOM 677 O O . THR A 1 83 ? 7.449 -8.746 9.393 1.00 73.38 83 THR A O 1
ATOM 680 N N . THR A 1 84 ? 8.946 -10.408 9.310 1.00 66.19 84 THR A N 1
ATOM 681 C CA . THR A 1 84 ? 8.013 -11.547 9.168 1.00 66.19 84 THR A CA 1
ATOM 682 C C . THR A 1 84 ? 7.058 -11.747 10.364 1.00 66.19 84 THR A C 1
ATOM 684 O O . THR A 1 84 ? 6.485 -12.818 10.533 1.00 66.19 84 THR A O 1
ATOM 687 N N . ALA A 1 85 ? 6.919 -10.747 11.238 1.00 69.69 85 ALA A N 1
ATOM 688 C CA . ALA A 1 85 ? 6.304 -10.836 12.562 1.00 69.69 85 ALA A CA 1
ATOM 689 C C . ALA A 1 85 ? 4.976 -10.065 12.701 1.00 69.69 85 ALA A C 1
ATOM 691 O O . ALA A 1 85 ? 4.438 -9.996 13.803 1.00 69.69 85 ALA A O 1
ATOM 692 N N . MET A 1 86 ? 4.439 -9.479 11.623 1.00 81.25 86 MET A N 1
ATOM 693 C CA . MET A 1 86 ? 3.063 -8.964 11.615 1.00 81.25 86 MET A CA 1
ATOM 694 C C . MET A 1 86 ? 2.091 -10.018 11.093 1.00 81.25 86 MET A C 1
ATOM 696 O O . MET A 1 86 ? 2.259 -10.543 9.991 1.00 81.25 86 MET A O 1
ATOM 700 N N . GLU A 1 87 ? 1.036 -10.290 11.859 1.00 86.81 87 GLU A N 1
ATOM 701 C CA . GLU A 1 87 ? -0.025 -11.183 11.407 1.00 86.81 87 GLU A CA 1
ATOM 702 C C . GLU A 1 87 ? -0.804 -10.535 10.253 1.00 86.81 87 GLU A C 1
ATOM 704 O O . GLU A 1 87 ? -1.111 -9.339 10.282 1.00 86.81 87 GLU A O 1
ATOM 709 N N . LYS A 1 88 ? -1.195 -11.326 9.245 1.00 86.50 88 LYS A N 1
ATOM 710 C CA . LYS A 1 88 ? -1.985 -10.812 8.119 1.00 86.50 88 LYS A CA 1
ATOM 711 C C . LYS A 1 88 ? -3.284 -10.141 8.590 1.00 86.50 88 LYS A C 1
ATOM 713 O O . LYS A 1 88 ? -3.653 -9.107 8.042 1.00 86.50 88 LYS A O 1
ATOM 718 N N . THR A 1 89 ? -3.975 -10.684 9.599 1.00 90.38 89 THR A N 1
ATOM 719 C CA . THR A 1 89 ? -5.249 -10.095 10.052 1.00 90.38 89 THR A CA 1
ATOM 720 C C . THR A 1 89 ? -5.057 -8.775 10.804 1.00 90.38 89 THR A C 1
ATOM 722 O O . THR A 1 89 ? -5.904 -7.888 10.692 1.00 90.38 89 THR A O 1
ATOM 725 N N . GLU A 1 90 ? -3.936 -8.601 11.511 1.00 90.69 90 GLU A N 1
ATOM 726 C CA . GLU A 1 90 ? -3.534 -7.326 12.113 1.00 90.69 90 GLU A CA 1
ATOM 727 C C . GLU A 1 90 ? -3.238 -6.296 11.015 1.00 90.69 90 GLU A C 1
ATOM 729 O O . GLU A 1 90 ? -3.796 -5.196 11.025 1.00 90.69 90 GLU A O 1
ATOM 734 N N . PHE A 1 91 ? -2.433 -6.680 10.019 1.00 91.00 91 PHE A N 1
ATOM 735 C CA . PHE A 1 91 ? -2.106 -5.836 8.871 1.00 91.00 91 PHE A CA 1
ATOM 736 C C . PHE A 1 91 ? -3.357 -5.386 8.106 1.00 91.00 91 PHE A C 1
ATOM 738 O O . P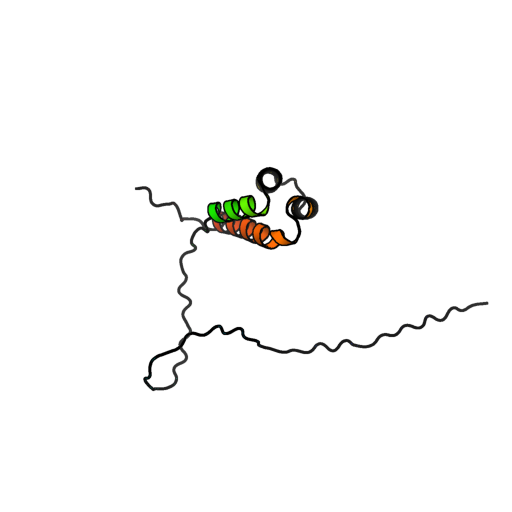HE A 1 91 ? -3.559 -4.186 7.924 1.00 91.00 91 PHE A O 1
ATOM 745 N N . ASP A 1 92 ? -4.239 -6.320 7.732 1.00 91.44 92 ASP A N 1
ATOM 746 C CA . ASP A 1 92 ? -5.488 -6.029 7.017 1.00 91.44 92 ASP A CA 1
ATOM 747 C C . ASP A 1 92 ? -6.347 -4.995 7.779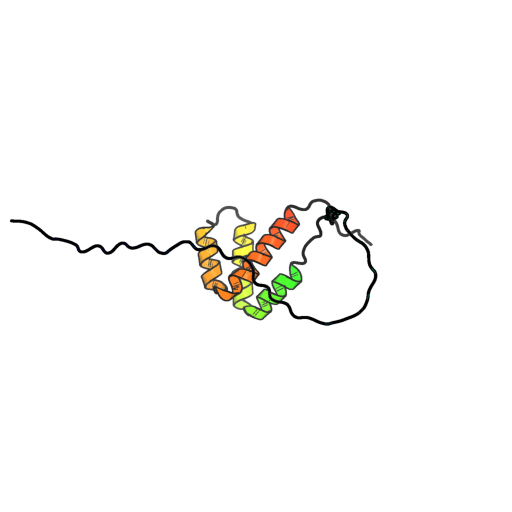 1.00 91.44 92 ASP A C 1
ATOM 749 O O . ASP A 1 92 ? -6.909 -4.077 7.175 1.00 91.44 92 ASP A O 1
ATOM 753 N N . ARG A 1 93 ? -6.422 -5.098 9.118 1.00 93.12 93 ARG A N 1
ATOM 754 C CA . ARG A 1 93 ? -7.140 -4.134 9.974 1.00 93.12 93 ARG A CA 1
ATOM 755 C C . ARG A 1 93 ? -6.484 -2.754 9.954 1.00 93.12 93 ARG A C 1
ATOM 757 O O . ARG A 1 93 ? -7.181 -1.765 9.725 1.00 93.12 93 ARG A O 1
ATOM 764 N N . VAL A 1 94 ? -5.167 -2.679 10.166 1.00 92.88 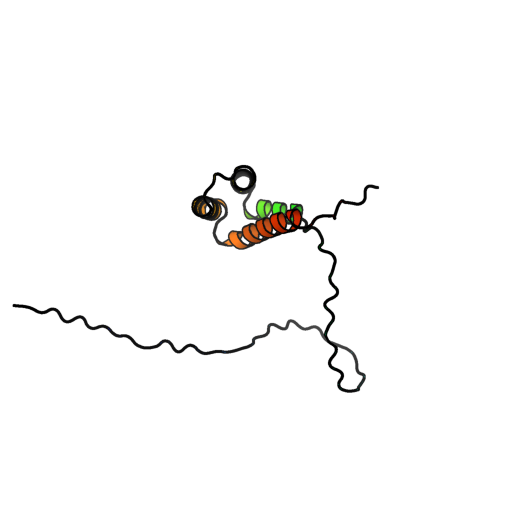94 VAL A N 1
ATOM 765 C CA . VAL A 1 94 ? -4.419 -1.408 10.192 1.00 92.88 94 VAL A CA 1
ATOM 766 C C . VAL A 1 94 ? -4.466 -0.710 8.832 1.00 92.88 94 VAL A C 1
ATOM 768 O O . VAL A 1 94 ? -4.641 0.511 8.783 1.00 92.88 94 VAL A O 1
ATOM 771 N N . VAL A 1 95 ? -4.385 -1.464 7.731 1.00 93.88 95 VAL A N 1
ATOM 772 C CA . VAL A 1 95 ? -4.559 -0.947 6.368 1.00 93.88 95 VAL A CA 1
ATOM 773 C C . VAL A 1 95 ? -5.962 -0.370 6.205 1.00 93.88 95 VAL A C 1
ATOM 775 O O . VAL A 1 95 ? -6.080 0.825 5.943 1.00 93.88 95 VAL A O 1
ATOM 778 N N . VAL A 1 96 ? -7.029 -1.147 6.430 1.00 94.00 96 VAL A N 1
ATOM 779 C CA . VAL A 1 96 ? -8.412 -0.661 6.249 1.00 94.00 96 VAL A CA 1
ATOM 780 C C . VAL A 1 96 ? -8.714 0.562 7.123 1.00 94.00 96 VAL A C 1
ATOM 782 O O . VAL A 1 96 ? -9.375 1.484 6.650 1.00 94.00 96 VAL A O 1
ATOM 785 N N . GLN A 1 97 ? -8.194 0.620 8.353 1.00 94.06 97 GLN A N 1
ATOM 786 C CA . GLN A 1 97 ? -8.326 1.794 9.222 1.00 94.06 97 GLN A CA 1
ATOM 787 C C . GLN A 1 97 ? -7.534 3.008 8.707 1.00 94.06 97 GLN A C 1
ATOM 789 O O . GLN A 1 97 ? -8.016 4.134 8.793 1.00 94.06 97 GLN A O 1
ATOM 794 N N . THR A 1 98 ? -6.326 2.805 8.173 1.00 94.00 98 THR A N 1
ATOM 795 C CA . THR A 1 98 ? -5.445 3.906 7.750 1.00 94.00 98 THR A CA 1
ATOM 796 C C . THR A 1 98 ? -5.831 4.459 6.378 1.00 94.00 98 THR A C 1
ATOM 798 O O . THR A 1 98 ? -5.905 5.678 6.221 1.00 94.00 98 THR A O 1
ATOM 801 N N . ILE A 1 99 ? -6.141 3.605 5.395 1.00 93.50 99 ILE A N 1
ATOM 802 C CA . ILE A 1 99 ? -6.425 4.026 4.009 1.00 93.50 99 ILE A CA 1
ATOM 803 C C . ILE A 1 99 ? -7.918 4.054 3.646 1.00 93.50 99 ILE A C 1
ATOM 805 O O . ILE A 1 99 ? -8.294 4.722 2.684 1.00 93.50 99 ILE A O 1
ATOM 809 N N . GLY A 1 100 ? -8.787 3.408 4.428 1.00 93.19 100 GLY A N 1
ATOM 810 C CA . GLY A 1 100 ? -10.214 3.267 4.117 1.00 93.19 100 GLY A CA 1
ATOM 811 C C . GLY A 1 100 ? -10.500 2.167 3.088 1.00 93.19 100 GLY A C 1
ATOM 812 O O . GLY A 1 100 ? -9.622 1.743 2.335 1.00 93.19 100 GLY A O 1
ATOM 813 N N . ARG A 1 101 ? -11.749 1.684 3.049 1.00 92.75 101 ARG A N 1
ATOM 814 C CA . ARG A 1 101 ? -12.151 0.557 2.182 1.00 92.75 101 ARG A CA 1
ATOM 815 C C . ARG A 1 101 ? -12.012 0.870 0.690 1.00 92.75 101 ARG A C 1
ATOM 817 O O . ARG A 1 101 ? -11.614 -0.007 -0.070 1.00 92.75 101 ARG A O 1
ATOM 824 N N . ASP A 1 102 ? -12.254 2.112 0.290 1.00 91.62 102 ASP A N 1
ATOM 825 C CA . ASP A 1 102 ? -12.237 2.543 -1.114 1.00 91.62 102 ASP A CA 1
ATOM 826 C C . ASP A 1 102 ? -10.831 2.483 -1.738 1.00 91.62 102 ASP A C 1
ATOM 828 O O . ASP A 1 102 ? -10.677 2.256 -2.937 1.00 91.62 102 ASP A O 1
ATOM 832 N N . ASN A 1 103 ? -9.784 2.603 -0.913 1.00 93.88 103 ASN A N 1
ATOM 833 C CA . ASN A 1 103 ? -8.388 2.537 -1.350 1.00 93.88 103 ASN A CA 1
ATOM 834 C C . ASN A 1 103 ? -7.789 1.116 -1.285 1.00 93.88 103 ASN A C 1
ATOM 836 O O . ASN A 1 103 ? -6.645 0.916 -1.701 1.00 93.88 103 ASN A O 1
ATOM 840 N N . VAL A 1 104 ? -8.546 0.104 -0.835 1.00 93.25 104 VAL A N 1
ATOM 841 C CA . VAL A 1 104 ? -8.076 -1.298 -0.769 1.00 93.25 104 VAL A CA 1
ATOM 842 C C . VAL A 1 104 ? -7.714 -1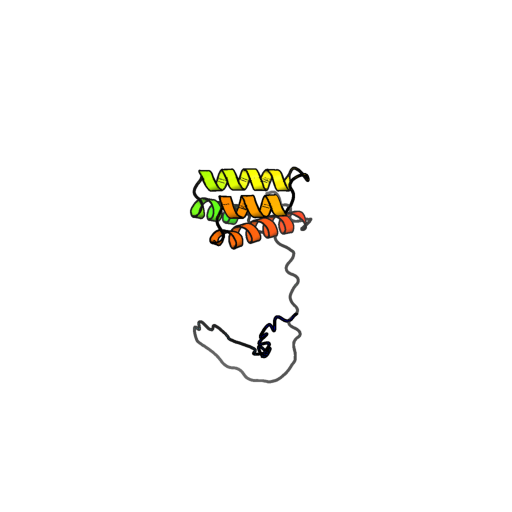.843 -2.156 1.00 93.25 104 VAL A C 1
ATOM 844 O O . VAL A 1 104 ? -6.769 -2.618 -2.284 1.00 93.25 104 VAL A O 1
ATOM 847 N N . ALA A 1 105 ? -8.388 -1.392 -3.219 1.00 93.75 105 ALA A N 1
ATOM 848 C CA . ALA A 1 105 ? -8.030 -1.761 -4.590 1.00 93.75 105 ALA A CA 1
ATOM 849 C C . ALA A 1 105 ? -6.615 -1.281 -4.980 1.00 93.75 105 ALA A C 1
ATOM 851 O O . ALA A 1 105 ? -5.848 -2.047 -5.565 1.00 93.75 105 ALA A O 1
ATOM 852 N N . LEU A 1 106 ? -6.240 -0.050 -4.603 1.00 94.12 106 LEU A N 1
ATOM 853 C CA . LEU A 1 106 ? -4.894 0.496 -4.833 1.00 94.12 106 LEU A CA 1
ATOM 854 C C . LEU A 1 106 ? -3.840 -0.223 -3.981 1.00 94.12 106 LEU A C 1
ATOM 856 O O . LEU A 1 106 ? -2.763 -0.537 -4.481 1.00 94.12 106 LEU A O 1
ATOM 860 N N . HIS A 1 107 ? -4.168 -0.546 -2.728 1.00 94.56 107 HIS A N 1
ATOM 861 C CA . HIS A 1 107 ? -3.312 -1.349 -1.852 1.00 94.56 107 HIS A CA 1
ATOM 862 C C . HIS A 1 107 ? -3.016 -2.737 -2.438 1.00 94.56 107 HIS A C 1
ATOM 864 O O . HIS A 1 107 ? -1.851 -3.121 -2.557 1.00 94.56 107 HIS A O 1
ATOM 870 N N . ASN A 1 108 ? -4.056 -3.459 -2.868 1.00 94.75 108 ASN A N 1
ATOM 871 C CA . ASN A 1 108 ? -3.916 -4.771 -3.495 1.00 94.75 108 ASN A CA 1
ATOM 872 C C . ASN A 1 108 ? -3.075 -4.681 -4.774 1.00 94.75 108 ASN A C 1
ATOM 874 O O . ASN A 1 108 ? -2.190 -5.507 -4.989 1.00 94.75 108 ASN A O 1
ATOM 878 N N . HIS A 1 109 ? -3.305 -3.658 -5.603 1.00 95.19 109 HIS A N 1
ATOM 879 C CA . HIS A 1 109 ? -2.513 -3.430 -6.808 1.00 95.19 109 HIS A CA 1
ATOM 880 C C . HIS A 1 109 ? -1.034 -3.157 -6.487 1.00 95.19 109 HIS A C 1
ATOM 882 O O . HIS A 1 109 ? -0.163 -3.731 -7.143 1.00 95.19 109 HIS A O 1
ATOM 888 N N . LEU A 1 110 ? -0.732 -2.365 -5.451 1.00 95.19 110 LEU A N 1
ATOM 889 C CA . LEU A 1 110 ? 0.640 -2.118 -5.002 1.00 95.19 110 LEU A CA 1
ATOM 890 C C . LEU A 1 110 ? 1.316 -3.403 -4.501 1.00 95.19 110 LEU A C 1
ATOM 892 O O . LEU A 1 110 ? 2.416 -3.714 -4.952 1.00 95.19 110 LEU A O 1
ATOM 896 N N . LEU A 1 111 ? 0.662 -4.172 -3.621 1.00 93.38 111 LEU A N 1
ATOM 897 C CA . LEU A 1 111 ? 1.200 -5.438 -3.106 1.00 93.38 111 LEU A CA 1
ATOM 898 C C . LEU A 1 111 ? 1.473 -6.446 -4.224 1.00 93.38 111 LEU A C 1
ATOM 900 O O . LEU A 1 111 ? 2.567 -7.007 -4.284 1.00 93.38 111 LEU A O 1
ATOM 904 N N . LEU A 1 112 ? 0.508 -6.653 -5.125 1.00 92.94 112 LEU A N 1
ATOM 905 C CA . LEU A 1 112 ? 0.667 -7.552 -6.269 1.00 92.94 112 LEU A CA 1
ATOM 906 C C . LEU A 1 112 ? 1.815 -7.099 -7.177 1.00 92.94 112 LEU A C 1
ATOM 908 O O . LEU A 1 112 ? 2.588 -7.936 -7.635 1.00 92.94 112 LEU A O 1
ATOM 912 N N . SER A 1 113 ? 1.979 -5.790 -7.380 1.00 93.00 113 SER A N 1
ATOM 913 C CA . SER A 1 113 ? 3.072 -5.230 -8.186 1.00 93.00 113 SER A CA 1
ATOM 914 C C . SER A 1 113 ? 4.442 -5.408 -7.528 1.00 93.00 113 SER A C 1
ATOM 916 O O . SER A 1 113 ? 5.408 -5.737 -8.214 1.00 93.00 113 SER A O 1
ATOM 918 N N . ILE A 1 114 ? 4.535 -5.255 -6.202 1.00 91.69 114 ILE A N 1
ATOM 919 C CA . ILE A 1 114 ? 5.754 -5.542 -5.429 1.00 91.69 114 ILE A CA 1
ATOM 920 C C . ILE A 1 114 ? 6.100 -7.034 -5.521 1.00 91.69 114 ILE A C 1
ATOM 922 O O . ILE A 1 114 ? 7.230 -7.375 -5.867 1.00 91.69 114 ILE A O 1
ATOM 926 N N . CYS A 1 115 ? 5.130 -7.923 -5.281 1.00 89.31 115 CYS A N 1
ATOM 927 C CA . CYS A 1 115 ? 5.340 -9.372 -5.335 1.00 89.31 115 CYS A CA 1
ATOM 928 C C . CYS A 1 115 ? 5.746 -9.835 -6.741 1.00 89.31 115 CYS A C 1
ATOM 930 O O . CYS A 1 115 ? 6.711 -10.581 -6.883 1.00 89.31 115 CYS A O 1
ATOM 932 N N . HIS A 1 116 ? 5.070 -9.342 -7.784 1.00 89.19 116 HIS A N 1
ATOM 933 C CA . HIS A 1 116 ? 5.426 -9.591 -9.184 1.00 89.19 116 HIS A CA 1
ATOM 934 C C . HIS A 1 116 ? 6.857 -9.127 -9.485 1.00 89.19 116 HIS A C 1
ATOM 936 O O . HIS A 1 116 ? 7.661 -9.899 -9.994 1.00 89.19 116 HIS A O 1
ATOM 942 N N . ASN A 1 117 ? 7.228 -7.909 -9.083 1.00 88.75 117 ASN A N 1
ATOM 943 C CA . ASN A 1 117 ? 8.582 -7.384 -9.283 1.00 88.75 117 ASN A CA 1
ATOM 944 C C . ASN A 1 117 ? 9.673 -8.149 -8.513 1.00 88.75 117 ASN A C 1
ATOM 946 O O . ASN A 1 117 ? 10.828 -8.132 -8.944 1.00 88.75 117 ASN A O 1
ATOM 950 N N . ALA A 1 118 ? 9.337 -8.793 -7.394 1.00 87.19 118 ALA A N 1
ATOM 951 C CA . ALA A 1 118 ? 10.248 -9.657 -6.646 1.00 87.19 118 ALA A CA 1
ATOM 952 C C . ALA A 1 118 ? 10.361 -11.064 -7.267 1.00 87.19 118 ALA A C 1
ATOM 954 O O . ALA A 1 118 ? 11.448 -11.633 -7.306 1.00 87.19 118 ALA A O 1
ATOM 955 N N . CYS A 1 119 ? 9.258 -11.605 -7.795 1.00 84.12 119 CYS A N 1
ATOM 956 C CA . CYS A 1 119 ? 9.197 -12.945 -8.393 1.00 84.12 119 CYS A CA 1
ATOM 957 C C . CYS A 1 119 ? 9.657 -13.004 -9.861 1.00 84.12 119 CYS A C 1
ATOM 959 O O . CYS A 1 119 ? 9.726 -14.092 -10.428 1.00 84.12 119 CYS A O 1
ATOM 961 N N . VAL A 1 120 ? 9.956 -11.862 -10.488 1.00 76.94 120 VAL A N 1
ATOM 962 C CA . VAL A 1 120 ? 10.468 -11.771 -11.864 1.00 76.94 120 VAL A CA 1
ATOM 963 C C . VAL A 1 120 ? 11.992 -11.577 -11.845 1.00 76.94 120 VAL A C 1
ATOM 965 O O . VAL A 1 120 ? 12.470 -10.440 -11.742 1.00 76.94 120 VAL A O 1
ATOM 968 N N . PRO A 1 121 ? 12.789 -12.660 -11.948 1.00 59.97 121 PRO A N 1
ATOM 969 C CA . PRO A 1 121 ? 14.230 -12.546 -12.117 1.00 59.97 121 PRO A CA 1
ATOM 970 C C . PRO A 1 121 ? 14.573 -12.003 -13.511 1.00 59.97 121 PRO A C 1
ATOM 972 O O . PRO A 1 121 ? 13.923 -12.324 -14.504 1.00 59.97 121 PRO A O 1
ATOM 975 N N . GLY A 1 122 ? 15.647 -11.216 -13.597 1.00 60.03 122 GLY A N 1
ATOM 976 C CA . GLY A 1 122 ? 16.336 -10.946 -14.865 1.00 60.03 122 GLY A CA 1
ATOM 977 C C . GLY A 1 122 ? 16.061 -9.604 -15.545 1.00 60.03 122 GLY A C 1
ATOM 978 O O . GLY A 1 122 ? 16.884 -9.198 -16.360 1.00 60.03 122 GLY A O 1
ATOM 979 N N . LEU A 1 123 ? 15.012 -8.850 -15.187 1.00 55.53 123 LEU A N 1
ATOM 980 C CA . LEU A 1 123 ? 14.871 -7.469 -15.679 1.00 55.53 123 LEU A CA 1
ATOM 981 C C . LEU A 1 123 ? 15.725 -6.504 -14.839 1.00 55.53 123 LEU A C 1
ATOM 983 O O . LEU A 1 123 ? 15.216 -5.694 -14.060 1.00 55.53 123 LEU A O 1
ATOM 987 N N . GLN A 1 124 ? 17.043 -6.641 -14.970 1.00 55.00 124 GLN A N 1
ATOM 988 C CA . GLN A 1 124 ? 17.967 -5.540 -14.708 1.00 55.00 124 GLN A CA 1
ATOM 989 C C . GLN A 1 124 ? 17.642 -4.435 -15.730 1.00 55.00 124 GLN A C 1
ATOM 991 O O . GLN A 1 124 ? 17.420 -4.772 -16.899 1.00 55.00 124 GLN A O 1
ATOM 996 N N . PRO A 1 125 ? 17.596 -3.142 -15.364 1.00 56.88 125 PRO A N 1
ATOM 997 C CA . PRO A 1 125 ? 17.731 -2.111 -16.383 1.00 56.88 125 PRO A CA 1
ATOM 998 C C . PRO A 1 125 ? 19.086 -2.336 -17.062 1.00 56.88 125 PRO A C 1
ATOM 1000 O O . PRO A 1 125 ? 20.107 -2.427 -16.381 1.00 56.88 125 PRO A O 1
ATOM 1003 N N . SER A 1 126 ? 19.097 -2.479 -18.388 1.00 57.84 126 SER A N 1
ATOM 1004 C CA . SER A 1 126 ? 20.346 -2.445 -19.147 1.00 57.84 126 SER A CA 1
ATOM 1005 C C . SER A 1 126 ? 21.006 -1.102 -18.858 1.00 57.84 126 SER A C 1
ATOM 1007 O O . SER A 1 126 ? 20.429 -0.065 -19.195 1.00 57.84 126 SER A O 1
ATOM 1009 N N . ALA A 1 127 ? 22.145 -1.130 -18.167 1.00 55.53 127 ALA A N 1
ATOM 1010 C CA . ALA A 1 127 ? 22.907 0.072 -17.864 1.00 55.53 127 ALA A CA 1
ATOM 1011 C C . ALA A 1 127 ? 23.262 0.810 -19.173 1.00 55.53 127 ALA A C 1
ATOM 1013 O O . ALA A 1 127 ? 23.431 0.136 -20.196 1.00 55.53 127 ALA A O 1
ATOM 1014 N N . PRO A 1 128 ? 23.310 2.155 -19.153 1.00 57.69 128 PRO A N 1
ATOM 1015 C CA . PRO A 1 128 ? 23.727 2.950 -20.306 1.00 57.69 128 PRO A CA 1
ATOM 1016 C C . PRO A 1 128 ? 25.202 2.717 -20.665 1.00 57.69 128 PRO A C 1
ATOM 1018 O O . PRO A 1 128 ? 25.994 2.427 -19.738 1.00 57.69 128 PRO A O 1
#

Radius of gyration: 25.32 Å; chains: 1; bounding box: 69×42×78 Å

pLDDT: mean 70.58, std 23.95, range [30.59, 95.56]

Secondary structure (DSSP, 8-state):
-------------------------------------------------PPP-HHHHHHHHHHHH-HHHHHHHHHHHHHHHH-TTS-HHHHHHHHHHHH-GGGHHHHHHHHHHHHHHHH---------

Sequence (128 aa):
MRALATRLKSREVKRSRLVGQGCNNGQEQEEANVNSSSTSLVQRRPYPPRRIDTAEIKKRMQERLGEERFERYFACLSRFLSTTAMEKTEFDRVVVQTIGRDNVALHNHLLLSICHNACVPGLQPSAP